Protein AF-A0AAD5GDI1-F1 (afdb_monomer_lite)

Structure (mmCIF, N/CA/C/O backbone):
data_AF-A0AAD5GDI1-F1
#
_entry.id   AF-A0AAD5GDI1-F1
#
loop_
_atom_site.group_PDB
_atom_site.id
_atom_site.type_symbol
_atom_site.label_atom_id
_atom_site.label_alt_id
_atom_site.label_comp_id
_atom_site.label_asym_id
_atom_site.label_entity_id
_atom_site.label_seq_id
_atom_site.pdbx_PDB_ins_code
_atom_site.Cartn_x
_atom_site.Cartn_y
_atom_site.Cartn_z
_atom_site.occupancy
_atom_site.B_iso_or_equiv
_atom_site.auth_seq_id
_atom_site.auth_comp_id
_atom_site.auth_asym_id
_atom_site.auth_atom_id
_atom_site.pdbx_PDB_model_num
ATOM 1 N N . MET A 1 1 ? -13.302 4.140 -12.481 1.00 60.53 1 MET A N 1
ATOM 2 C CA . MET A 1 1 ? -12.156 3.403 -11.900 1.00 60.53 1 MET A CA 1
ATOM 3 C C . MET A 1 1 ? -10.889 3.984 -12.517 1.00 60.53 1 MET A C 1
ATOM 5 O O . MET A 1 1 ? -10.955 4.382 -13.670 1.00 60.53 1 MET A O 1
ATOM 9 N N . LEU A 1 2 ? -9.758 4.067 -11.806 1.00 63.38 2 LEU A N 1
ATOM 10 C CA . LEU A 1 2 ? -8.506 4.616 -12.376 1.00 63.38 2 LEU A CA 1
ATOM 11 C C . LEU A 1 2 ? -8.070 3.910 -13.673 1.00 63.38 2 LEU A C 1
ATOM 13 O O . LEU A 1 2 ? -7.442 4.502 -14.541 1.00 63.38 2 LEU A O 1
ATOM 17 N N . THR A 1 3 ? -8.461 2.647 -13.817 1.00 67.69 3 THR A N 1
ATOM 18 C CA . THR A 1 3 ? -8.216 1.800 -14.986 1.00 67.69 3 THR A CA 1
ATOM 19 C C . THR A 1 3 ? -9.378 1.780 -15.981 1.00 67.69 3 THR A C 1
ATOM 21 O O . THR A 1 3 ? -9.382 0.948 -16.885 1.00 67.69 3 THR A O 1
ATOM 24 N N . THR A 1 4 ? -10.383 2.653 -15.827 1.00 80.44 4 THR A N 1
ATOM 25 C CA . THR A 1 4 ? -11.495 2.751 -16.780 1.00 80.44 4 THR A CA 1
ATOM 26 C C . THR A 1 4 ? -10.918 3.037 -18.166 1.00 80.44 4 THR A C 1
ATOM 28 O O . THR A 1 4 ? -10.158 3.997 -18.297 1.00 80.44 4 THR A O 1
ATOM 31 N N . PRO A 1 5 ? -11.224 2.213 -19.182 1.00 82.00 5 PRO A N 1
ATOM 32 C CA . PRO A 1 5 ? -10.690 2.421 -20.515 1.00 82.00 5 PRO A CA 1
ATOM 33 C C . PRO A 1 5 ? -11.328 3.650 -21.175 1.00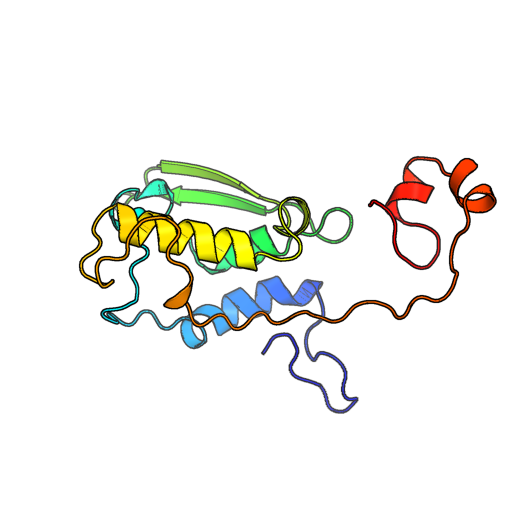 82.00 5 PRO A C 1
ATOM 35 O O . PRO A 1 5 ? -12.522 3.899 -21.016 1.00 82.00 5 PRO A O 1
ATOM 38 N N . ASN A 1 6 ? -10.532 4.401 -21.927 1.00 85.50 6 ASN A N 1
ATOM 39 C CA . ASN A 1 6 ? -10.994 5.384 -22.896 1.00 85.50 6 ASN A CA 1
ATOM 40 C C . ASN A 1 6 ? -11.492 4.681 -24.177 1.00 85.50 6 ASN A C 1
ATOM 42 O O . ASN A 1 6 ? -11.489 3.451 -24.271 1.00 85.50 6 ASN A O 1
ATOM 46 N N . GLU A 1 7 ? -11.889 5.460 -25.185 1.00 90.06 7 GLU A N 1
ATOM 47 C CA . GLU A 1 7 ? -12.371 4.942 -26.478 1.00 90.06 7 GLU A CA 1
ATOM 48 C C . GLU A 1 7 ? -11.342 4.055 -27.208 1.00 90.06 7 GLU A C 1
ATOM 50 O O . GLU A 1 7 ? -11.709 3.204 -28.013 1.00 90.06 7 GLU A O 1
ATOM 55 N N . GLU A 1 8 ? -10.056 4.195 -26.883 1.00 88.56 8 GLU A N 1
ATOM 56 C CA . GLU A 1 8 ? -8.947 3.412 -27.440 1.00 88.56 8 GLU A CA 1
ATOM 57 C C . GLU A 1 8 ? -8.609 2.165 -26.600 1.00 88.56 8 GLU A C 1
ATOM 59 O O . GLU A 1 8 ? -7.624 1.474 -26.871 1.00 88.56 8 GLU A O 1
ATOM 64 N N . GLY A 1 9 ? -9.377 1.878 -25.544 1.00 83.25 9 GLY A N 1
ATOM 65 C CA . GLY A 1 9 ? -9.116 0.760 -24.634 1.00 83.25 9 GLY A CA 1
ATOM 66 C C . GLY A 1 9 ? -7.935 0.980 -23.679 1.00 83.25 9 GLY A C 1
ATOM 67 O O . GLY A 1 9 ? -7.477 0.027 -23.048 1.00 83.25 9 GLY A O 1
ATOM 68 N N . ARG A 1 10 ? -7.418 2.209 -23.564 1.00 81.88 10 ARG A N 1
ATOM 69 C CA . ARG A 1 10 ? -6.312 2.584 -22.662 1.00 81.88 10 ARG A CA 1
ATOM 70 C C . ARG A 1 10 ? -6.838 3.218 -21.377 1.00 81.88 10 ARG A C 1
ATOM 72 O O . ARG A 1 10 ? -7.926 3.774 -21.413 1.00 81.88 10 ARG A O 1
ATOM 79 N N . PRO A 1 11 ? -6.095 3.202 -20.255 1.00 81.50 11 PRO A N 1
ATOM 80 C CA . PRO A 1 11 ? -6.526 3.899 -19.044 1.00 81.50 11 PRO A CA 1
ATOM 81 C C . PRO A 1 11 ? -6.888 5.364 -19.331 1.00 81.50 11 PRO A C 1
ATOM 83 O O . PRO A 1 11 ? -6.104 6.088 -19.942 1.00 81.50 11 PRO A O 1
ATOM 86 N N . ALA A 1 12 ? -8.080 5.785 -18.902 1.00 83.25 12 ALA A N 1
ATOM 87 C CA . ALA A 1 12 ? -8.615 7.126 -19.142 1.00 83.25 12 ALA A CA 1
ATOM 88 C C . ALA A 1 12 ? -7.879 8.228 -18.362 1.00 83.25 12 ALA A C 1
ATOM 90 O O . ALA A 1 12 ? -7.987 9.397 -18.719 1.00 83.25 12 ALA A O 1
ATOM 91 N N . TYR A 1 13 ? -7.120 7.858 -17.329 1.00 81.12 13 TYR A N 1
ATOM 92 C CA . TYR A 1 13 ? -6.337 8.769 -16.500 1.00 81.12 13 TYR A CA 1
ATOM 93 C C . TYR A 1 13 ? -4.854 8.400 -16.581 1.00 81.12 13 TYR A C 1
ATOM 95 O O . TYR A 1 13 ? -4.501 7.220 -16.495 1.00 81.12 13 TYR A O 1
ATOM 103 N N . ALA A 1 14 ? -3.973 9.394 -16.728 1.00 80.44 14 ALA A N 1
ATOM 104 C CA . ALA A 1 14 ? -2.536 9.168 -16.623 1.00 80.44 14 ALA A CA 1
ATOM 105 C C . ALA A 1 14 ? -2.098 9.145 -15.149 1.00 80.44 14 ALA A C 1
ATOM 107 O O . ALA A 1 14 ? -2.783 9.660 -14.269 1.00 80.44 14 ALA A O 1
ATOM 108 N N . ALA A 1 15 ? -0.903 8.610 -14.872 1.00 70.56 15 ALA A N 1
ATOM 109 C CA . ALA A 1 15 ? -0.355 8.539 -13.511 1.00 70.56 15 ALA A CA 1
ATOM 110 C C . ALA A 1 15 ? -0.297 9.911 -12.806 1.00 70.56 15 ALA A C 1
ATOM 112 O O . ALA A 1 15 ? -0.562 10.015 -11.613 1.00 70.56 15 ALA A O 1
ATOM 113 N N . LYS A 1 16 ? -0.010 10.981 -13.557 1.00 76.31 16 LYS A N 1
ATOM 114 C CA . LYS A 1 16 ? -0.001 12.360 -13.041 1.00 76.31 16 LYS A CA 1
ATOM 115 C C . LYS A 1 16 ? -1.391 12.869 -12.621 1.00 76.31 16 LYS A C 1
ATOM 117 O O . LYS A 1 16 ? -1.474 13.750 -11.774 1.00 76.31 16 LYS A O 1
ATOM 122 N N . ASP A 1 17 ? -2.458 12.306 -13.188 1.00 80.88 17 ASP A N 1
ATOM 123 C CA . ASP A 1 17 ? -3.843 12.724 -12.947 1.00 80.88 17 ASP A CA 1
ATOM 124 C C . ASP A 1 17 ? -4.457 11.982 -11.745 1.00 80.88 17 ASP A C 1
ATOM 126 O O . ASP A 1 17 ? -5.533 12.338 -11.274 1.00 80.88 17 ASP A O 1
ATOM 130 N N . VAL A 1 18 ? -3.763 10.970 -11.205 1.00 76.00 18 VAL A N 1
ATOM 131 C CA . VAL A 1 18 ? -4.224 10.140 -10.077 1.00 76.00 18 VAL A CA 1
ATOM 132 C C . VAL A 1 18 ? -4.521 10.983 -8.837 1.00 76.00 18 VAL A C 1
ATOM 134 O O . VAL A 1 18 ? -5.504 10.731 -8.141 1.00 76.00 18 VAL A O 1
ATOM 137 N N . LYS A 1 19 ? -3.701 12.007 -8.566 1.00 75.94 19 LYS A N 1
ATOM 138 C CA . LYS A 1 19 ? -3.925 12.922 -7.440 1.00 75.94 19 LYS A CA 1
ATOM 139 C C . LYS A 1 19 ? -5.262 13.650 -7.577 1.00 75.94 19 LYS A C 1
ATOM 141 O O . LYS A 1 19 ? -6.057 13.629 -6.642 1.00 75.94 19 LYS A O 1
ATOM 146 N N . GLU A 1 20 ? -5.499 14.264 -8.732 1.00 80.75 20 GLU A N 1
ATOM 147 C CA . GLU A 1 20 ? -6.728 15.017 -8.998 1.00 80.75 20 GLU A CA 1
AT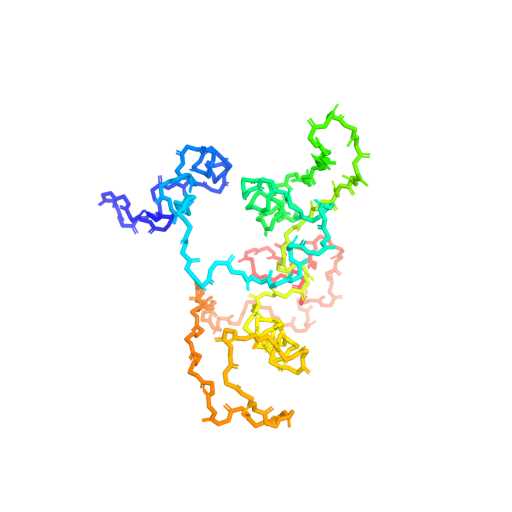OM 148 C C . GLU A 1 20 ? -7.947 14.091 -8.977 1.00 80.75 20 GLU A C 1
ATOM 150 O O . GLU A 1 20 ? -8.938 14.383 -8.315 1.00 80.75 20 GLU A O 1
ATOM 155 N N . PHE A 1 21 ? -7.821 12.909 -9.589 1.00 82.50 21 PHE A N 1
ATOM 156 C CA . PHE A 1 21 ? -8.849 11.873 -9.568 1.00 82.50 21 PHE A CA 1
ATOM 157 C C . PHE A 1 21 ? -9.300 11.540 -8.140 1.00 82.50 21 PHE A C 1
ATOM 159 O O . PHE A 1 21 ? -10.499 11.474 -7.867 1.00 82.50 21 PHE A O 1
ATOM 166 N N . TYR A 1 22 ? -8.359 11.323 -7.215 1.00 76.44 22 TYR A N 1
ATOM 167 C CA . TYR A 1 22 ? -8.708 11.004 -5.832 1.00 76.44 22 TYR A CA 1
ATOM 168 C C . TYR A 1 22 ? -9.286 12.207 -5.086 1.00 76.44 22 TYR A C 1
ATOM 170 O O . TYR A 1 22 ? -10.242 12.034 -4.335 1.00 76.44 22 TYR A O 1
ATOM 178 N N . LEU A 1 23 ? -8.780 13.421 -5.309 1.00 79.56 23 LEU A N 1
ATOM 179 C CA . LEU A 1 23 ? -9.368 14.625 -4.712 1.00 79.56 23 LEU A CA 1
ATOM 180 C C . LEU A 1 23 ? -10.831 14.818 -5.141 1.00 79.56 23 LEU A C 1
ATOM 182 O O . LEU A 1 23 ? -11.671 15.150 -4.307 1.00 79.56 23 LEU A O 1
ATOM 186 N N . GLU A 1 24 ? -11.152 14.548 -6.407 1.00 83.88 24 GLU A N 1
ATOM 187 C CA . GLU A 1 24 ? -12.501 14.718 -6.949 1.00 83.88 24 GLU A CA 1
ATOM 188 C C . GLU A 1 24 ? -13.452 13.563 -6.583 1.00 83.88 24 GLU A C 1
ATOM 190 O O . GLU A 1 24 ? -14.629 13.775 -6.272 1.00 83.88 24 GLU A O 1
ATOM 195 N N . HIS A 1 25 ? -12.973 12.317 -6.639 1.00 81.62 25 HIS A N 1
ATOM 196 C CA . HIS A 1 25 ? -13.843 11.140 -6.588 1.00 81.62 25 HIS A CA 1
ATOM 197 C C . HIS A 1 25 ? -13.800 10.358 -5.273 1.00 81.62 25 HIS A C 1
ATOM 199 O O . HIS A 1 25 ? -14.719 9.566 -5.047 1.00 81.62 25 HIS A O 1
ATOM 205 N N . CYS A 1 26 ? -12.818 10.572 -4.383 1.00 73.56 26 CYS A N 1
ATOM 206 C CA . CYS A 1 26 ? -12.748 9.860 -3.096 1.00 73.56 26 CYS A CA 1
ATOM 207 C C . CYS A 1 26 ? -14.069 9.869 -2.313 1.00 73.56 26 CYS A C 1
ATOM 209 O O . CYS A 1 26 ? -14.479 8.787 -1.905 1.00 73.56 26 CYS A O 1
ATOM 211 N N . PRO A 1 27 ? -14.795 10.997 -2.161 1.00 74.06 27 PRO A N 1
ATOM 212 C CA . PRO A 1 27 ? -16.049 11.010 -1.401 1.00 74.06 27 PRO A CA 1
ATOM 213 C C . PRO A 1 27 ? -17.148 10.108 -1.981 1.00 74.06 27 PRO A C 1
ATOM 215 O O . PRO A 1 27 ? -18.068 9.721 -1.270 1.00 74.06 27 PRO A O 1
ATOM 218 N N . LYS A 1 28 ? -17.072 9.783 -3.279 1.00 77.19 28 LYS A N 1
ATOM 219 C CA . LYS A 1 28 ? -18.012 8.882 -3.966 1.00 77.19 28 LYS A CA 1
ATOM 220 C C . LYS A 1 28 ? -17.551 7.423 -3.923 1.00 77.19 28 LYS A C 1
ATOM 222 O O . LYS A 1 28 ? -18.386 6.528 -3.934 1.00 77.19 28 LYS A O 1
ATOM 227 N N . ILE A 1 29 ? -16.236 7.188 -3.924 1.00 71.06 29 ILE A N 1
ATOM 228 C CA . ILE A 1 29 ? -15.626 5.847 -3.878 1.00 71.06 29 ILE A CA 1
ATOM 229 C C . ILE A 1 29 ? -15.657 5.293 -2.450 1.00 71.06 29 ILE A C 1
ATOM 231 O O . ILE A 1 29 ? -15.959 4.120 -2.244 1.00 71.06 29 ILE A O 1
ATOM 235 N N . PHE A 1 30 ? -15.369 6.155 -1.480 1.00 69.00 30 PHE A N 1
ATOM 236 C CA . PHE A 1 30 ? -15.374 5.879 -0.051 1.00 69.00 30 PHE A CA 1
ATOM 237 C C . PHE A 1 30 ? -16.405 6.802 0.604 1.00 69.00 30 PHE A C 1
ATOM 239 O O . PHE A 1 30 ? -16.034 7.812 1.209 1.00 69.00 30 PHE A O 1
ATOM 246 N N . PRO A 1 31 ? -17.709 6.525 0.423 1.00 60.03 31 PRO A N 1
ATOM 247 C CA . PRO A 1 31 ? -18.737 7.322 1.066 1.00 60.03 31 PRO A CA 1
ATOM 248 C C . PRO A 1 31 ? -18.529 7.265 2.581 1.00 60.03 31 PRO A C 1
ATOM 250 O O . PRO A 1 31 ? -18.384 6.186 3.159 1.00 60.03 31 PRO A O 1
ATOM 253 N N . HIS A 1 32 ? -18.504 8.434 3.222 1.00 50.28 32 HIS A N 1
ATOM 254 C CA . HIS A 1 32 ? -18.527 8.554 4.678 1.00 50.28 32 HIS A CA 1
ATOM 255 C C . HIS A 1 32 ? -19.926 8.171 5.183 1.00 50.28 32 HIS A C 1
ATOM 257 O O . HIS A 1 32 ? -20.709 9.021 5.598 1.00 50.28 32 HIS A O 1
ATOM 263 N N . GLU A 1 33 ? -20.275 6.891 5.102 1.00 47.38 33 GLU A N 1
ATOM 264 C CA . GLU A 1 33 ? -21.454 6.350 5.761 1.00 47.38 33 GLU A CA 1
ATOM 265 C C . GLU A 1 33 ? -21.038 5.596 7.021 1.00 47.38 33 GLU A C 1
ATOM 267 O O . GLU A 1 33 ? -20.015 4.909 7.052 1.00 47.38 33 GLU A O 1
ATOM 272 N N . ASN A 1 34 ? -21.860 5.723 8.066 1.00 46.03 34 ASN A N 1
ATOM 273 C CA . ASN A 1 34 ? -21.769 4.986 9.326 1.00 46.03 34 ASN A CA 1
ATOM 274 C C . ASN A 1 34 ? -22.058 3.490 9.101 1.00 46.03 34 ASN A C 1
ATOM 276 O O . ASN A 1 34 ? -23.029 2.942 9.624 1.00 46.03 34 ASN A O 1
ATOM 280 N N . HIS A 1 35 ? -21.250 2.822 8.281 1.00 44.38 35 HIS A N 1
ATOM 281 C CA . HIS A 1 35 ? -21.377 1.399 8.034 1.00 44.38 35 HIS A CA 1
ATOM 282 C C . HIS A 1 35 ? -20.835 0.631 9.252 1.00 44.38 35 HIS A C 1
ATOM 284 O O . HIS A 1 35 ? -19.717 0.906 9.696 1.00 44.38 35 HIS A O 1
ATOM 290 N N . PRO A 1 36 ? -21.557 -0.379 9.772 1.00 43.44 36 PRO A N 1
ATOM 291 C CA . PRO A 1 36 ? -21.121 -1.172 10.927 1.00 43.44 36 PRO A CA 1
ATOM 292 C C . PRO A 1 36 ? -19.854 -2.012 10.680 1.00 43.44 36 PRO A C 1
ATOM 294 O O . PRO A 1 36 ? -19.377 -2.654 11.600 1.00 43.44 36 PRO A O 1
ATOM 297 N N . PHE A 1 37 ? -19.291 -1.987 9.467 1.00 45.12 37 PHE A N 1
ATOM 298 C CA . PHE A 1 37 ? -18.054 -2.684 9.095 1.00 45.12 37 PHE A CA 1
ATOM 299 C C . PHE A 1 37 ? -16.885 -1.728 8.790 1.00 45.12 37 PHE A C 1
ATOM 301 O O . PHE A 1 37 ? -15.829 -2.167 8.347 1.00 45.12 37 PHE A O 1
ATOM 308 N N . ALA A 1 38 ? -17.053 -0.417 9.005 1.00 42.50 38 ALA A N 1
ATOM 309 C CA . ALA A 1 38 ? -16.061 0.609 8.659 1.00 42.50 38 ALA A CA 1
ATOM 310 C C . ALA A 1 38 ? -14.956 0.811 9.719 1.00 42.50 38 ALA A C 1
ATOM 312 O O . ALA A 1 38 ? -14.325 1.863 9.773 1.00 42.50 38 ALA A O 1
ATOM 313 N N . GLY A 1 39 ? -14.716 -0.164 10.597 1.00 45.28 39 GLY A N 1
ATOM 314 C CA . GLY A 1 39 ? -13.715 -0.050 11.650 1.00 45.28 39 GLY A CA 1
ATOM 315 C C . GLY A 1 39 ? -12.596 -1.066 11.499 1.00 45.28 39 GLY A C 1
ATOM 316 O O . GLY A 1 39 ? -12.694 -2.151 12.055 1.00 45.28 39 GLY A O 1
ATOM 317 N N . ALA A 1 40 ? -11.469 -0.680 10.899 1.00 48.34 40 ALA A N 1
ATOM 318 C CA . ALA A 1 40 ? -10.213 -1.114 11.505 1.00 48.34 40 ALA A CA 1
ATOM 319 C C . ALA A 1 40 ? -10.199 -0.458 12.893 1.00 48.34 40 ALA A C 1
ATOM 321 O O . ALA A 1 40 ? -10.073 0.766 12.996 1.00 48.34 40 ALA A O 1
ATOM 322 N N . THR A 1 41 ? -10.461 -1.222 13.956 1.00 48.12 41 THR A N 1
ATOM 323 C CA . THR A 1 41 ? -10.710 -0.653 15.292 1.00 48.12 41 THR A CA 1
ATOM 324 C C . THR A 1 41 ? -9.513 0.155 15.809 1.00 48.12 41 THR A C 1
ATOM 326 O O . THR A 1 41 ? -9.681 1.061 16.625 1.00 48.12 41 THR A O 1
ATOM 329 N N . ASN A 1 42 ? -8.323 -0.068 15.241 1.00 49.56 42 ASN A N 1
ATOM 330 C CA . ASN A 1 42 ? -7.114 0.713 15.493 1.00 49.56 42 ASN A CA 1
ATOM 331 C C . ASN A 1 42 ? -7.218 2.215 15.140 1.00 49.56 42 ASN A C 1
ATOM 333 O O . ASN A 1 42 ? -6.639 3.019 15.871 1.00 49.56 42 ASN A O 1
ATOM 337 N N . LEU A 1 43 ? -7.962 2.630 14.101 1.00 50.59 43 LEU A N 1
ATOM 338 C CA . LEU A 1 43 ? -8.113 4.065 13.773 1.00 50.59 43 LEU A CA 1
ATOM 339 C C . LEU A 1 43 ? -8.916 4.814 14.842 1.00 50.59 43 LEU A C 1
ATOM 341 O O . LEU A 1 43 ? -8.587 5.946 15.184 1.00 50.59 43 LEU A O 1
ATOM 345 N N . LYS A 1 44 ? -9.905 4.149 15.455 1.00 54.34 44 LYS A N 1
ATOM 346 C CA . LYS A 1 44 ? -10.692 4.720 16.563 1.00 54.34 44 LYS A CA 1
ATOM 347 C C . LYS A 1 44 ? -9.843 4.983 17.814 1.00 54.34 44 LYS A C 1
ATOM 349 O O . LYS A 1 44 ? -10.224 5.807 18.639 1.00 54.34 44 LYS A O 1
ATOM 354 N N . ASN A 1 45 ? -8.702 4.303 17.947 1.00 63.00 45 ASN A N 1
ATOM 355 C CA . ASN A 1 45 ? -7.856 4.348 19.139 1.00 63.00 45 ASN A CA 1
ATOM 356 C C . ASN A 1 45 ? -6.599 5.220 18.974 1.00 63.00 45 ASN A C 1
ATOM 358 O O . ASN A 1 45 ? -5.929 5.503 19.966 1.00 63.00 45 ASN A O 1
ATOM 362 N N . ILE A 1 46 ? -6.260 5.645 17.750 1.00 79.44 46 ILE A N 1
ATOM 363 C CA . ILE A 1 46 ? -5.073 6.464 17.469 1.00 79.44 46 ILE A CA 1
ATOM 364 C C . ILE A 1 46 ? -5.469 7.620 16.534 1.00 79.44 46 ILE A C 1
ATOM 366 O O . ILE A 1 46 ? -5.298 7.506 15.320 1.00 79.44 46 ILE A O 1
ATOM 370 N N . PRO A 1 47 ? -5.949 8.756 17.081 1.00 82.44 47 PRO A N 1
ATOM 371 C CA . PRO A 1 47 ? -6.407 9.900 16.284 1.00 82.44 47 PRO A CA 1
ATOM 372 C C . PRO A 1 47 ? -5.359 10.438 15.299 1.00 82.44 47 PRO A C 1
ATOM 374 O O . PRO A 1 47 ? -5.694 10.954 14.244 1.00 82.44 47 PRO A O 1
ATOM 377 N N . SER A 1 48 ? -4.069 10.264 15.600 1.00 86.44 48 SER A N 1
ATOM 378 C CA . SER A 1 48 ? -2.971 10.685 14.722 1.00 86.44 48 SER A CA 1
ATOM 379 C C . SER A 1 48 ? -2.787 9.834 13.460 1.00 86.44 48 SER A C 1
ATOM 381 O O . SER A 1 48 ? -1.900 10.124 12.663 1.00 86.44 48 SER A O 1
ATOM 383 N N . LEU A 1 49 ? -3.561 8.758 13.288 1.00 86.94 49 LEU A N 1
ATOM 384 C CA . LEU A 1 49 ? -3.600 7.950 12.064 1.00 86.94 49 LEU A CA 1
ATOM 385 C C . LEU A 1 49 ? -4.828 8.252 11.194 1.00 86.94 49 LEU A C 1
ATOM 387 O O . LEU A 1 49 ? -4.905 7.732 10.081 1.00 86.94 49 LEU A O 1
ATOM 391 N N . ASP A 1 50 ? -5.762 9.080 11.673 1.00 86.50 50 ASP A N 1
ATOM 392 C CA . ASP A 1 50 ? -6.975 9.469 10.949 1.00 86.50 50 ASP A CA 1
ATOM 393 C C . ASP A 1 50 ? -6.658 10.550 9.899 1.00 86.50 50 ASP A C 1
ATOM 395 O O . ASP A 1 50 ? -6.941 11.739 10.043 1.00 86.50 50 ASP A O 1
ATOM 399 N N . ALA A 1 51 ? -5.941 10.130 8.859 1.00 88.88 51 ALA A N 1
ATOM 400 C CA . ALA A 1 51 ? -5.546 10.966 7.737 1.00 88.88 51 ALA A CA 1
ATOM 401 C C . ALA A 1 51 ? -6.644 11.036 6.670 1.00 88.88 51 ALA A C 1
ATOM 403 O O . ALA A 1 51 ? -7.438 10.110 6.496 1.00 88.88 51 ALA A O 1
ATOM 404 N N . LYS A 1 52 ? -6.635 12.101 5.858 1.00 85.50 52 LYS A N 1
ATOM 405 C CA . LYS A 1 52 ? -7.518 12.176 4.688 1.00 85.50 52 LYS A CA 1
ATOM 406 C C . LYS A 1 52 ? -7.200 11.022 3.740 1.00 85.50 52 LYS A C 1
ATOM 408 O O . LYS A 1 52 ? -6.042 10.796 3.389 1.00 85.50 52 LYS A O 1
ATOM 413 N N . ILE A 1 53 ? -8.237 10.358 3.231 1.00 84.75 53 ILE A N 1
ATOM 414 C CA . ILE A 1 53 ? -8.076 9.278 2.247 1.00 84.75 53 ILE A CA 1
ATOM 415 C C . ILE A 1 53 ? -7.282 9.750 1.021 1.00 84.75 53 ILE A C 1
ATOM 417 O O . ILE A 1 53 ? -6.459 9.004 0.504 1.00 84.75 53 ILE A O 1
ATOM 421 N N . SER A 1 54 ? -7.449 11.006 0.592 1.00 84.56 54 SER A N 1
ATOM 422 C CA . SER A 1 54 ? -6.639 11.585 -0.486 1.00 84.56 54 SER A CA 1
ATOM 423 C C . SER A 1 54 ? -5.139 11.567 -0.181 1.00 84.56 54 SER A C 1
ATOM 425 O O . SER A 1 54 ? -4.356 11.223 -1.060 1.00 84.56 54 SER A O 1
ATOM 427 N N . ASP A 1 55 ? -4.728 11.892 1.047 1.00 90.38 55 ASP A N 1
ATOM 428 C CA . ASP A 1 55 ? -3.317 11.889 1.444 1.00 90.38 55 ASP A CA 1
ATOM 429 C C . ASP A 1 55 ? -2.744 10.468 1.465 1.00 90.38 55 ASP A C 1
ATOM 431 O O . ASP A 1 55 ? -1.629 10.238 0.991 1.00 90.38 55 ASP A O 1
ATOM 435 N N . ILE A 1 56 ? -3.539 9.495 1.922 1.00 90.94 56 ILE A N 1
ATOM 436 C CA . ILE A 1 56 ? -3.191 8.069 1.881 1.00 90.94 56 ILE A CA 1
ATOM 437 C C . ILE A 1 56 ? -3.029 7.598 0.429 1.00 90.94 56 ILE A C 1
ATOM 439 O O . ILE A 1 56 ? -2.022 6.976 0.089 1.00 90.94 56 ILE A O 1
ATOM 443 N N . CYS A 1 57 ? -3.988 7.922 -0.443 1.00 88.69 57 CYS A N 1
ATOM 444 C CA .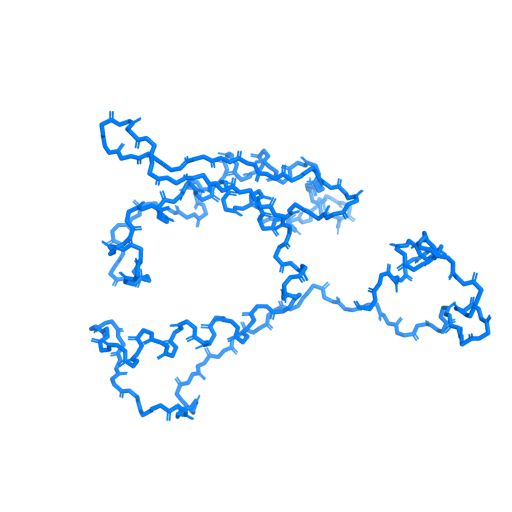 CYS A 1 57 ? -3.970 7.541 -1.854 1.00 88.69 57 CYS A CA 1
ATOM 445 C C . CYS A 1 57 ? -2.784 8.149 -2.616 1.00 88.69 57 CYS A C 1
ATOM 447 O O . CYS A 1 57 ? -2.158 7.458 -3.424 1.00 88.69 57 CYS A O 1
ATOM 449 N N . ILE A 1 58 ? -2.455 9.420 -2.360 1.00 88.38 58 ILE A N 1
ATOM 450 C CA . ILE A 1 58 ? -1.291 10.073 -2.970 1.00 88.38 58 ILE A CA 1
ATOM 451 C C . ILE A 1 58 ? -0.006 9.426 -2.446 1.00 88.38 58 ILE A C 1
ATOM 453 O O . ILE A 1 58 ? 0.841 9.039 -3.248 1.00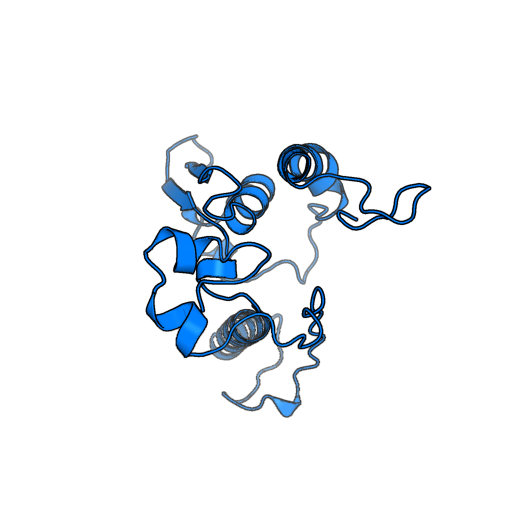 88.38 58 ILE A O 1
ATOM 457 N N . GLY A 1 59 ? 0.117 9.252 -1.126 1.00 92.31 59 GLY A N 1
ATOM 458 C CA . GLY A 1 59 ? 1.295 8.652 -0.501 1.00 92.31 59 GLY A CA 1
ATOM 459 C C . GLY A 1 59 ? 1.579 7.243 -1.018 1.00 92.31 59 GLY A C 1
ATOM 460 O O . GLY A 1 59 ? 2.675 6.983 -1.502 1.00 92.31 59 GLY A O 1
ATOM 461 N N . THR A 1 60 ? 0.579 6.354 -1.014 1.00 92.69 60 THR A N 1
ATOM 462 C CA . THR A 1 60 ? 0.765 4.961 -1.460 1.00 92.69 60 THR A CA 1
ATOM 463 C C . THR A 1 60 ? 1.063 4.823 -2.950 1.00 92.69 60 THR A C 1
ATOM 465 O O . THR A 1 60 ? 1.529 3.760 -3.344 1.00 92.69 60 THR A O 1
ATOM 468 N N . SER A 1 61 ? 0.790 5.847 -3.765 1.00 90.19 61 SER A N 1
ATOM 469 C CA . SER A 1 61 ? 1.037 5.825 -5.214 1.00 90.19 61 SER A CA 1
ATOM 470 C C . SER A 1 61 ? 2.305 6.589 -5.613 1.00 90.19 61 SER A C 1
ATOM 472 O O . SER A 1 61 ? 2.595 6.695 -6.801 1.00 90.19 61 SER A O 1
ATOM 474 N N . ALA A 1 62 ? 3.030 7.194 -4.663 1.00 89.69 62 ALA A N 1
ATOM 475 C CA . ALA A 1 62 ? 4.153 8.094 -4.929 1.00 89.69 62 ALA A CA 1
ATOM 476 C C . ALA A 1 62 ? 5.441 7.332 -5.310 1.00 89.69 62 ALA A C 1
ATOM 478 O O . ALA A 1 62 ? 6.411 7.291 -4.546 1.00 89.69 62 ALA A O 1
ATOM 479 N N . ALA A 1 63 ? 5.424 6.681 -6.480 1.00 88.06 63 ALA A N 1
ATOM 480 C CA . ALA A 1 63 ? 6.495 5.824 -6.993 1.00 88.06 63 ALA A CA 1
ATOM 481 C C . ALA A 1 63 ? 7.824 6.585 -7.131 1.00 88.06 63 ALA A C 1
ATOM 483 O O . ALA A 1 63 ? 7.888 7.548 -7.908 1.00 88.06 63 ALA A O 1
ATOM 484 N N . PRO A 1 64 ? 8.909 6.145 -6.456 1.00 87.31 64 PRO A N 1
ATOM 485 C CA . PRO A 1 64 ? 10.228 6.742 -6.629 1.00 87.31 64 PRO A CA 1
ATOM 486 C C . PRO A 1 64 ? 10.618 6.799 -8.105 1.00 87.31 64 PRO A C 1
ATOM 488 O O . PRO A 1 64 ? 10.339 5.870 -8.858 1.00 87.31 64 PRO A O 1
ATOM 491 N N . THR A 1 65 ? 11.276 7.885 -8.516 1.00 84.44 65 THR A N 1
ATOM 492 C CA . THR A 1 65 ? 11.636 8.225 -9.913 1.00 84.44 65 THR A CA 1
ATOM 493 C C . THR A 1 65 ? 10.484 8.648 -10.835 1.00 84.44 65 THR A C 1
ATOM 495 O O . THR A 1 65 ? 10.754 9.299 -11.841 1.00 84.44 65 THR A O 1
ATOM 498 N N . TYR A 1 66 ? 9.221 8.377 -10.485 1.00 80.81 66 TYR A N 1
ATOM 499 C CA . TYR A 1 66 ? 8.051 8.770 -11.284 1.00 80.81 66 TYR A CA 1
ATOM 500 C C . TYR A 1 66 ? 7.273 9.935 -10.670 1.00 80.81 66 TYR A C 1
ATOM 502 O O . TYR A 1 66 ? 6.836 10.833 -11.390 1.00 80.81 66 TYR A O 1
ATOM 510 N N . LEU A 1 67 ? 7.085 9.918 -9.350 1.00 85.25 67 LEU A N 1
ATOM 511 C CA . LEU A 1 67 ? 6.272 10.877 -8.609 1.00 85.25 67 LEU A CA 1
ATOM 512 C C . LEU A 1 67 ? 7.046 11.413 -7.392 1.00 85.25 67 LEU A C 1
ATOM 514 O O . LEU A 1 67 ? 7.887 10.705 -6.832 1.00 85.25 67 LEU A O 1
ATOM 518 N N . PRO A 1 68 ? 6.800 12.671 -6.981 1.00 88.88 68 PRO A N 1
ATOM 519 C CA . PRO A 1 68 ? 7.397 13.223 -5.770 1.00 88.88 68 PRO A CA 1
ATOM 520 C C . PRO A 1 68 ? 6.834 12.536 -4.518 1.00 88.88 68 PRO A C 1
ATOM 522 O O . PRO A 1 68 ? 5.674 12.126 -4.500 1.00 88.88 68 PRO A O 1
ATOM 525 N N . SER A 1 69 ? 7.638 12.467 -3.453 1.00 93.19 69 SER A N 1
ATOM 526 C CA . SER A 1 69 ? 7.172 12.051 -2.124 1.00 93.19 69 SER A CA 1
ATOM 527 C C . SER A 1 69 ? 6.046 12.956 -1.622 1.00 93.19 69 SER A C 1
ATOM 529 O O . SER A 1 69 ? 6.047 14.158 -1.900 1.00 93.19 69 SER A O 1
ATOM 531 N N . HIS A 1 70 ? 5.130 12.401 -0.830 1.00 94.12 70 HIS A N 1
ATOM 532 C CA . HIS A 1 70 ? 3.989 13.133 -0.279 1.00 94.12 70 HIS A CA 1
ATOM 533 C C . HIS A 1 70 ? 4.175 13.412 1.211 1.00 94.12 70 HIS A C 1
ATOM 535 O O . HIS A 1 70 ? 4.463 12.494 1.977 1.00 94.12 70 HIS A O 1
ATOM 541 N N . SER A 1 71 ? 3.997 14.666 1.622 1.00 95.94 71 SER A N 1
ATOM 542 C CA . SER A 1 71 ? 4.117 15.089 3.019 1.00 95.94 71 SER A CA 1
ATOM 543 C C . SER A 1 71 ? 2.848 15.798 3.473 1.00 95.94 71 SER A C 1
ATOM 545 O O . SER A 1 71 ? 2.311 16.633 2.742 1.00 95.94 71 SER A O 1
ATOM 547 N N . PHE A 1 72 ? 2.356 15.442 4.659 1.00 94.19 72 PHE A N 1
ATOM 548 C CA . PHE A 1 72 ? 1.166 16.039 5.267 1.00 94.19 72 PHE A CA 1
ATOM 549 C C . PHE A 1 72 ? 1.169 15.849 6.789 1.00 94.19 72 PHE A C 1
ATOM 551 O O . PHE A 1 72 ? 1.984 15.107 7.342 1.00 94.19 72 PHE A O 1
ATOM 558 N N . GLN A 1 73 ? 0.239 16.514 7.475 1.00 94.38 73 GLN A N 1
ATOM 559 C CA . GLN A 1 73 ? 0.050 16.385 8.918 1.00 94.38 73 GLN A CA 1
ATOM 560 C C . GLN A 1 73 ? -1.403 16.044 9.248 1.00 94.38 73 GLN A C 1
ATOM 562 O O . GLN A 1 73 ? -2.324 16.499 8.572 1.00 94.38 73 GLN A O 1
ATOM 567 N N . THR A 1 74 ? -1.599 15.240 10.290 1.00 91.75 74 THR A N 1
ATOM 568 C CA . THR A 1 74 ? -2.909 15.051 10.929 1.00 91.75 74 THR A CA 1
ATOM 569 C C . THR A 1 74 ? -3.048 16.032 12.080 1.00 91.75 74 THR A C 1
ATOM 571 O O . THR A 1 74 ? -2.102 16.199 12.855 1.00 91.75 74 THR A O 1
ATOM 574 N N . GLU A 1 75 ? -4.226 16.620 12.228 1.00 90.06 75 GLU A N 1
ATOM 575 C CA . GLU A 1 75 ? -4.554 17.600 13.262 1.00 90.06 75 GLU A CA 1
ATOM 576 C C . GLU A 1 75 ? -5.703 17.074 14.131 1.00 90.06 75 GLU A C 1
ATOM 578 O O . GLU A 1 75 ? -6.495 16.246 13.679 1.00 90.06 75 GLU A O 1
ATOM 583 N N . ASP A 1 76 ? -5.790 17.524 15.38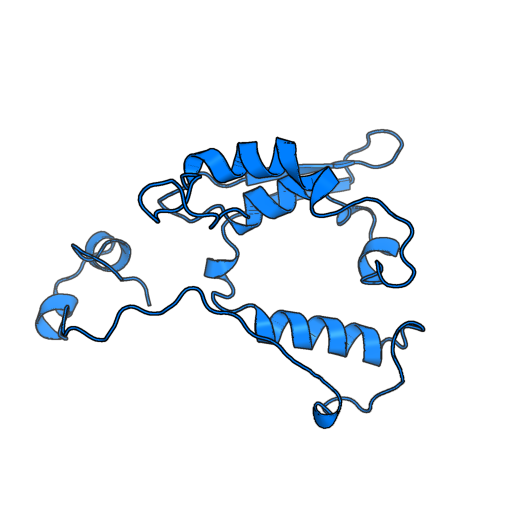2 1.00 86.31 76 ASP A N 1
ATOM 584 C CA . ASP A 1 76 ? -6.968 17.277 16.215 1.00 86.31 76 ASP A CA 1
ATOM 585 C C . ASP A 1 76 ? -8.127 18.231 15.872 1.00 86.31 76 ASP A C 1
ATOM 587 O O . ASP A 1 76 ? -8.033 19.092 14.996 1.00 86.31 76 ASP A O 1
ATOM 591 N N . SER A 1 77 ? -9.248 18.091 16.585 1.00 83.69 77 SER A N 1
ATOM 592 C CA . SER A 1 77 ? -10.428 18.947 16.410 1.00 83.69 77 SER A CA 1
ATOM 593 C C . SER A 1 77 ? -10.181 20.432 16.703 1.00 83.69 77 SER A C 1
ATOM 595 O O . SER A 1 77 ? -11.001 21.264 16.323 1.00 83.69 77 SER A O 1
ATOM 597 N N . GLU A 1 78 ? -9.088 20.770 17.388 1.00 86.81 78 GLU A N 1
ATOM 598 C CA . GLU A 1 78 ? -8.682 22.140 17.715 1.00 86.81 78 GLU A CA 1
ATOM 599 C C . GLU A 1 78 ? -7.622 22.675 16.730 1.00 86.81 78 GLU A C 1
ATOM 601 O O . GLU A 1 78 ? -7.145 23.800 16.884 1.00 86.81 78 GLU A O 1
ATOM 606 N N . GLY A 1 79 ? -7.270 21.897 15.697 1.00 83.06 79 GLY A N 1
ATOM 607 C CA . GLY A 1 79 ? -6.266 22.253 14.691 1.00 83.06 79 GLY A CA 1
ATOM 608 C C . GLY A 1 79 ? -4.825 22.068 15.170 1.00 83.06 79 GLY A C 1
ATOM 609 O O . GLY A 1 79 ? -3.888 22.571 14.549 1.00 83.06 79 GLY A O 1
ATOM 610 N N . LYS A 1 80 ? -4.604 21.375 16.291 1.00 89.88 80 LYS A N 1
ATOM 611 C CA . LYS A 1 80 ? -3.258 21.095 16.787 1.00 89.88 80 LYS A CA 1
ATOM 612 C C . LYS A 1 80 ? -2.676 19.901 16.041 1.00 89.88 80 LYS A C 1
ATOM 614 O O . LYS A 1 80 ? -3.261 18.821 16.011 1.00 89.88 80 LYS A O 1
ATOM 619 N N . SER A 1 81 ? -1.472 20.081 15.505 1.00 89.44 81 SER A N 1
ATOM 620 C CA . SER A 1 81 ? -0.734 19.012 14.830 1.00 89.44 81 SER A CA 1
ATOM 621 C C . SER A 1 81 ? -0.473 17.834 15.775 1.00 89.44 81 SER A C 1
ATOM 623 O O . SER A 1 81 ? 0.122 17.985 16.847 1.00 89.44 81 SER A O 1
ATOM 625 N N . LEU A 1 82 ? -0.940 16.654 15.370 1.00 90.94 82 LEU A N 1
ATOM 626 C CA . LEU A 1 82 ? -0.767 15.393 16.086 1.00 90.94 82 LEU A CA 1
ATOM 627 C C . LEU A 1 82 ? 0.444 14.617 15.573 1.00 90.94 82 LEU A C 1
ATOM 629 O O . LEU A 1 82 ? 1.168 14.002 16.359 1.00 90.94 82 LEU A O 1
ATOM 633 N N . ARG A 1 83 ? 0.635 14.594 14.249 1.00 94.19 83 ARG A N 1
ATOM 634 C CA . ARG A 1 83 ? 1.670 13.795 13.591 1.00 94.19 83 ARG A CA 1
ATOM 635 C C . ARG A 1 83 ? 1.942 14.287 12.181 1.00 94.19 83 ARG A C 1
ATOM 637 O O . ARG A 1 83 ? 1.018 14.595 11.437 1.00 94.19 83 ARG A O 1
ATOM 644 N N . GLU A 1 84 ? 3.217 14.273 11.814 1.00 95.81 84 GLU A N 1
ATOM 645 C CA . GLU A 1 84 ? 3.683 14.490 10.450 1.00 95.81 84 GLU A CA 1
ATOM 646 C C . GLU A 1 84 ? 3.977 13.158 9.752 1.00 95.81 84 GLU A C 1
ATOM 648 O O . GLU A 1 84 ? 4.537 12.231 10.348 1.00 95.81 84 GLU A O 1
ATOM 653 N N . PHE A 1 85 ? 3.610 13.082 8.477 1.00 96.25 85 PHE A N 1
ATOM 654 C CA . PHE A 1 85 ? 3.831 11.947 7.597 1.00 96.25 85 PHE A CA 1
ATOM 655 C C . PHE A 1 85 ? 4.658 12.372 6.392 1.00 96.25 85 PHE A C 1
ATOM 657 O O . PHE A 1 85 ? 4.384 13.393 5.773 1.00 96.25 85 PHE A O 1
ATOM 664 N N . ASN A 1 86 ? 5.636 11.544 6.033 1.00 96.81 86 ASN A N 1
ATOM 665 C CA . ASN A 1 86 ? 6.454 11.691 4.835 1.00 96.81 86 ASN A CA 1
ATOM 666 C C . ASN A 1 86 ? 6.459 10.335 4.119 1.00 96.81 86 ASN A C 1
ATOM 668 O O . ASN A 1 86 ? 7.112 9.396 4.574 1.00 96.81 86 ASN A O 1
ATOM 672 N N . LEU A 1 87 ? 5.650 10.209 3.067 1.00 95.31 87 LEU A N 1
ATOM 673 C CA . LEU A 1 87 ? 5.292 8.940 2.435 1.00 95.31 87 LEU A CA 1
ATOM 674 C C . LEU A 1 87 ? 5.811 8.840 0.994 1.00 95.31 87 LEU A C 1
ATOM 676 O O . LEU A 1 87 ? 5.900 9.829 0.262 1.00 95.31 87 LEU A O 1
ATOM 680 N N . ILE A 1 88 ? 6.105 7.606 0.598 1.00 93.88 88 ILE A N 1
ATOM 681 C CA . ILE A 1 88 ? 6.401 7.167 -0.769 1.00 93.88 88 ILE A CA 1
ATOM 682 C C . ILE A 1 88 ? 5.559 5.921 -1.081 1.00 93.88 88 ILE A C 1
ATOM 684 O O . ILE A 1 88 ? 4.893 5.391 -0.189 1.00 93.88 88 ILE A O 1
ATOM 688 N N . ASP A 1 89 ? 5.620 5.447 -2.325 1.00 92.12 89 ASP A N 1
ATOM 689 C CA . ASP A 1 89 ? 4.841 4.303 -2.811 1.00 92.12 89 ASP A CA 1
ATOM 690 C C . ASP A 1 89 ? 4.909 3.061 -1.916 1.00 92.12 89 ASP A C 1
ATOM 692 O O . ASP A 1 89 ? 5.984 2.616 -1.500 1.00 92.12 89 ASP A O 1
ATOM 696 N N . GLY A 1 90 ? 3.742 2.459 -1.687 1.00 91.19 90 GLY A N 1
ATOM 697 C CA . GLY A 1 90 ? 3.602 1.237 -0.902 1.00 91.19 90 GLY A CA 1
ATOM 698 C C . GLY A 1 90 ? 4.298 0.027 -1.529 1.00 91.19 90 GLY A C 1
ATOM 699 O O . GLY A 1 90 ? 4.716 -0.871 -0.800 1.00 91.19 90 GLY A O 1
ATOM 700 N N . ALA A 1 91 ? 4.506 0.013 -2.848 1.00 89.19 91 ALA A N 1
ATOM 701 C CA . ALA A 1 91 ? 5.214 -1.044 -3.564 1.00 89.19 91 ALA A CA 1
ATOM 702 C C . ALA A 1 91 ? 6.687 -1.172 -3.145 1.00 89.19 91 ALA A C 1
ATOM 704 O O . ALA A 1 91 ? 7.253 -2.256 -3.284 1.00 89.19 91 ALA A O 1
ATOM 705 N N . VAL A 1 92 ? 7.285 -0.113 -2.576 1.00 89.50 92 VAL A N 1
ATOM 706 C CA . VAL A 1 92 ? 8.629 -0.163 -1.967 1.00 89.50 92 VAL A CA 1
ATOM 707 C C . VAL A 1 92 ? 8.656 -1.102 -0.755 1.00 89.50 92 VAL A C 1
ATOM 709 O O . VAL A 1 92 ? 9.682 -1.707 -0.462 1.00 89.50 92 VAL A O 1
ATOM 712 N N . VAL A 1 93 ? 7.526 -1.240 -0.056 1.00 88.56 93 VAL A N 1
ATOM 713 C CA . VAL A 1 93 ? 7.367 -2.143 1.092 1.00 88.56 93 VAL A CA 1
ATOM 714 C C . VAL A 1 93 ? 6.774 -3.482 0.654 1.00 88.56 93 VAL A C 1
ATOM 716 O O . V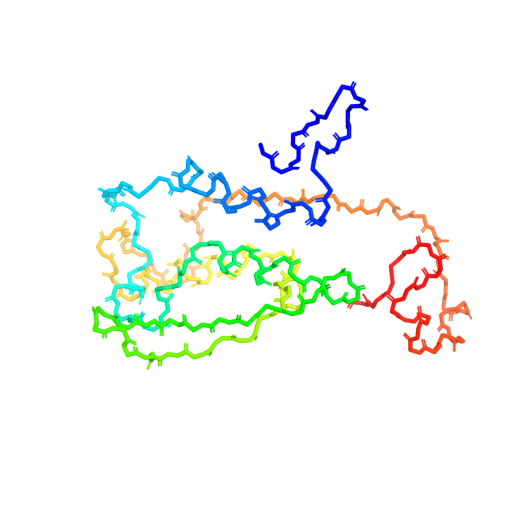AL A 1 93 ? 7.287 -4.538 1.019 1.00 88.56 93 VAL A O 1
ATOM 719 N N . ALA A 1 94 ? 5.681 -3.453 -0.109 1.00 86.38 94 ALA A N 1
ATOM 720 C CA . ALA A 1 94 ? 4.977 -4.640 -0.569 1.00 86.38 94 ALA A CA 1
ATOM 721 C C . ALA A 1 94 ? 4.261 -4.381 -1.900 1.00 86.38 94 ALA A C 1
ATOM 723 O O . ALA A 1 94 ? 3.197 -3.768 -1.945 1.00 86.38 94 ALA A O 1
ATOM 724 N N . ASN A 1 95 ? 4.796 -4.938 -2.986 1.00 85.12 95 ASN A N 1
ATOM 725 C CA . ASN A 1 95 ? 4.146 -4.903 -4.302 1.00 85.12 95 ASN A CA 1
ATOM 726 C C . ASN A 1 95 ? 2.832 -5.723 -4.335 1.00 85.12 95 ASN A C 1
ATOM 728 O O . ASN A 1 95 ? 1.922 -5.442 -5.106 1.00 85.12 95 ASN A O 1
ATOM 732 N N . ASN A 1 96 ? 2.695 -6.725 -3.456 1.00 89.25 96 ASN A N 1
ATOM 733 C CA . ASN A 1 96 ? 1.430 -7.423 -3.218 1.00 89.25 96 ASN A CA 1
ATOM 734 C C . ASN A 1 96 ? 1.024 -7.301 -1.735 1.00 89.25 96 ASN A C 1
ATOM 736 O O . ASN A 1 96 ? 1.578 -8.017 -0.894 1.00 89.25 96 ASN A O 1
ATOM 740 N N . PRO A 1 97 ? 0.034 -6.455 -1.395 1.00 91.88 97 PRO A N 1
ATOM 741 C CA . PRO A 1 97 ? -0.356 -6.197 -0.009 1.00 91.88 97 PRO A CA 1
ATOM 742 C C . PRO A 1 97 ? -1.244 -7.293 0.606 1.00 91.88 97 PRO A C 1
ATOM 744 O O . PRO A 1 97 ? -1.692 -7.142 1.740 1.00 91.88 97 PRO A O 1
ATOM 747 N N . THR A 1 98 ? -1.508 -8.407 -0.092 1.00 91.62 98 THR A N 1
ATOM 748 C CA . THR A 1 98 ? -2.441 -9.454 0.378 1.00 91.62 98 THR A CA 1
ATOM 749 C C . THR A 1 98 ? -2.063 -9.995 1.757 1.00 91.62 98 THR A C 1
ATOM 751 O O . THR A 1 98 ? -2.918 -10.117 2.630 1.00 91.62 98 THR A O 1
ATOM 754 N N . LEU A 1 99 ? -0.779 -10.290 1.985 1.00 90.19 99 LEU A N 1
ATOM 755 C CA . LEU A 1 99 ? -0.332 -10.804 3.281 1.00 90.19 99 LEU A CA 1
ATOM 756 C C . LEU A 1 99 ? -0.415 -9.738 4.383 1.00 90.19 99 LEU A C 1
ATOM 758 O O . LEU A 1 99 ? -0.784 -10.063 5.509 1.00 90.19 99 LEU A O 1
ATOM 762 N N . ALA A 1 100 ? -0.129 -8.473 4.060 1.00 89.25 100 ALA A N 1
ATOM 763 C CA . ALA A 1 100 ? -0.285 -7.366 5.001 1.00 89.25 100 ALA A CA 1
ATOM 764 C C . ALA A 1 100 ? -1.755 -7.211 5.432 1.00 89.25 100 ALA A C 1
ATOM 766 O O . ALA A 1 100 ? -2.035 -7.088 6.622 1.00 89.25 100 ALA A O 1
ATOM 767 N N . ALA A 1 101 ? -2.695 -7.326 4.488 1.00 89.88 101 ALA A N 1
ATOM 768 C CA . ALA A 1 101 ? -4.128 -7.304 4.777 1.00 89.88 101 ALA A CA 1
ATOM 769 C C . ALA A 1 101 ? -4.565 -8.485 5.663 1.00 89.88 101 ALA A C 1
ATOM 771 O O . ALA A 1 101 ? -5.266 -8.286 6.654 1.00 89.88 101 ALA A O 1
ATOM 772 N N . ILE A 1 102 ? -4.112 -9.710 5.360 1.00 88.25 102 ILE A N 1
ATOM 773 C CA . ILE A 1 102 ? -4.391 -10.891 6.197 1.00 88.25 102 ILE A CA 1
ATOM 774 C C . ILE A 1 102 ? -3.829 -10.697 7.610 1.00 88.25 102 ILE A C 1
ATOM 776 O O . ILE A 1 102 ? -4.495 -11.056 8.581 1.00 88.25 102 ILE A O 1
ATOM 780 N N . SER A 1 103 ? -2.629 -10.123 7.737 1.00 86.56 103 SER A N 1
ATOM 781 C CA . SER A 1 103 ? -2.000 -9.846 9.031 1.00 86.56 103 SER A CA 1
ATOM 782 C C . SER A 1 103 ? -2.811 -8.853 9.863 1.00 86.56 103 SER A C 1
ATOM 784 O O . SER A 1 103 ? -3.009 -9.097 11.051 1.00 86.56 103 SER A O 1
ATOM 786 N N . GLU A 1 104 ? -3.305 -7.765 9.265 1.00 86.50 104 GLU A N 1
ATOM 787 C CA . GLU A 1 104 ? -4.100 -6.766 9.994 1.00 86.50 104 GLU A CA 1
ATOM 788 C C . GLU A 1 104 ? -5.450 -7.342 10.441 1.00 86.50 104 GLU A C 1
ATOM 790 O O . GLU A 1 104 ? -5.821 -7.209 11.603 1.00 86.50 104 GLU A O 1
ATOM 795 N N . VAL A 1 105 ? -6.144 -8.090 9.575 1.00 85.00 105 VAL A N 1
ATOM 796 C CA . VAL A 1 105 ? -7.392 -8.778 9.960 1.00 85.00 105 VAL A CA 1
ATOM 797 C C . VAL A 1 105 ? -7.135 -9.822 11.049 1.00 85.00 105 VAL A C 1
ATOM 799 O O . VAL A 1 105 ? -7.896 -9.926 12.008 1.00 85.00 105 VAL A O 1
ATOM 802 N N . SER A 1 106 ? -6.041 -10.581 10.944 1.00 83.75 106 SER A N 1
ATOM 803 C CA . SER A 1 106 ? -5.661 -11.556 11.973 1.00 83.75 106 SER A CA 1
ATOM 804 C C . SER A 1 106 ? -5.410 -10.873 13.315 1.00 83.75 106 SER A C 1
ATOM 806 O O . SER A 1 106 ? -5.868 -11.368 14.342 1.00 83.75 106 SER A O 1
ATOM 808 N N . LYS A 1 107 ? -4.738 -9.715 13.308 1.00 83.12 107 LYS A N 1
ATOM 809 C CA . LYS A 1 107 ? -4.518 -8.898 14.502 1.00 83.12 107 LYS A CA 1
ATOM 810 C C . LYS A 1 107 ? -5.852 -8.479 15.124 1.00 83.12 107 LYS A C 1
ATOM 812 O O . LYS A 1 107 ? -6.056 -8.781 16.294 1.00 83.12 107 LYS A O 1
ATOM 817 N N . GLU A 1 108 ? -6.769 -7.905 14.346 1.00 80.69 108 GLU A N 1
ATOM 818 C CA . GLU A 1 108 ? -8.104 -7.479 14.811 1.00 80.69 108 GLU A CA 1
ATOM 819 C C . GLU A 1 108 ? -8.923 -8.629 15.430 1.00 80.69 108 GLU A C 1
ATOM 821 O O . GLU A 1 108 ? -9.569 -8.460 16.469 1.00 80.69 108 GLU A O 1
ATOM 826 N N . ILE A 1 109 ? -8.856 -9.830 14.843 1.00 81.50 109 ILE A N 1
ATOM 827 C CA . ILE A 1 109 ? -9.489 -11.034 15.403 1.00 81.50 109 ILE A CA 1
ATOM 828 C C . ILE A 1 109 ? -8.844 -11.405 16.742 1.00 81.50 109 ILE A C 1
ATOM 830 O O . ILE A 1 109 ? -9.542 -11.660 17.724 1.00 81.50 109 ILE A O 1
ATOM 834 N N . THR A 1 110 ? -7.510 -11.436 16.804 1.00 82.06 110 THR A N 1
ATOM 835 C CA . THR A 1 110 ? -6.791 -11.816 18.032 1.00 82.06 110 THR A CA 1
ATOM 836 C C . THR A 1 110 ? -6.944 -10.801 19.161 1.00 82.06 110 THR A C 1
ATOM 838 O O . THR A 1 110 ? -6.893 -11.190 20.326 1.00 82.06 110 THR A O 1
ATOM 841 N N . THR A 1 111 ? -7.182 -9.526 18.844 1.00 81.50 111 THR A N 1
ATOM 842 C CA . THR A 1 111 ? -7.488 -8.480 19.829 1.00 81.50 111 THR A CA 1
ATOM 843 C C . THR A 1 111 ? -8.949 -8.498 20.285 1.00 81.50 111 THR A C 1
ATOM 845 O O . THR A 1 111 ? -9.319 -7.703 21.145 1.00 81.50 111 THR A O 1
ATOM 848 N N . GLY A 1 112 ? -9.773 -9.414 19.761 1.00 77.00 112 GLY A N 1
ATOM 849 C CA . GLY A 1 112 ? -11.149 -9.627 20.209 1.00 77.00 112 GLY A CA 1
ATOM 850 C C . GLY A 1 112 ? -12.146 -8.604 19.672 1.00 77.00 112 GLY A C 1
ATOM 851 O O . GLY A 1 112 ? -13.106 -8.280 20.370 1.00 77.00 112 GLY A O 1
ATOM 852 N N . SER A 1 113 ? -11.921 -8.078 18.462 1.00 78.81 113 SER A N 1
ATOM 853 C CA . SER A 1 113 ? -12.872 -7.165 17.822 1.00 78.81 113 SER A CA 1
ATOM 854 C C . SER A 1 113 ? -14.271 -7.804 17.724 1.00 78.81 113 SER A C 1
ATOM 856 O O . SER A 1 113 ? -14.382 -8.954 17.289 1.00 78.81 113 SER A O 1
ATOM 858 N N . PRO A 1 114 ? -15.346 -7.085 18.104 1.00 77.25 114 PRO A N 1
ATOM 859 C CA . PRO A 1 114 ? -16.712 -7.610 18.066 1.00 77.25 114 PRO A CA 1
ATOM 860 C C . PRO A 1 114 ? -17.229 -7.841 16.638 1.00 77.25 114 PRO A C 1
ATOM 862 O O . PRO A 1 114 ? -18.196 -8.580 16.457 1.00 77.25 114 PRO A O 1
ATOM 865 N N . ASP A 1 115 ? -16.584 -7.237 15.636 1.00 75.25 115 ASP A N 1
ATOM 866 C CA . ASP A 1 115 ? -16.978 -7.326 14.227 1.00 75.25 115 ASP A CA 1
ATOM 867 C C . ASP A 1 115 ? -16.548 -8.656 13.582 1.00 75.25 115 ASP A C 1
ATOM 869 O O . ASP A 1 115 ? -17.009 -9.006 12.492 1.00 75.25 115 ASP A O 1
ATOM 873 N N . PHE A 1 116 ? -15.687 -9.428 14.258 1.00 77.44 116 PHE A N 1
ATOM 874 C CA . PHE A 1 116 ? -15.189 -10.709 13.774 1.00 77.44 116 PHE A CA 1
ATOM 875 C C . PHE A 1 116 ? -15.513 -11.848 14.740 1.00 77.44 116 PHE A C 1
ATOM 877 O O . PHE A 1 116 ? -15.391 -11.738 15.958 1.00 77.44 116 PHE A O 1
ATOM 884 N N . PHE A 1 117 ? -15.872 -13.007 14.187 1.00 76.88 117 PHE A N 1
ATOM 885 C CA . PHE A 1 117 ? -16.005 -14.216 14.994 1.00 76.88 117 PHE A CA 1
ATOM 886 C C . PHE A 1 117 ? -14.639 -14.629 15.554 1.00 76.88 117 PHE A C 1
ATOM 888 O O . PHE A 1 117 ? -13.660 -14.591 14.812 1.00 76.88 117 PHE A O 1
ATOM 895 N N . PRO A 1 118 ? -14.554 -15.105 16.809 1.00 72.75 118 PRO A N 1
ATOM 896 C CA . PRO A 1 118 ? -13.302 -15.603 17.357 1.00 72.75 118 PRO A CA 1
ATOM 897 C C . PRO A 1 118 ? -12.758 -16.758 16.511 1.00 72.75 118 PRO A C 1
ATOM 899 O O . PRO A 1 118 ? -13.428 -17.778 16.289 1.00 72.75 118 PRO A O 1
ATOM 902 N N . ILE A 1 119 ? -11.528 -16.596 16.037 1.00 73.88 119 ILE A N 1
ATOM 903 C CA . ILE A 1 119 ? -10.783 -17.610 15.294 1.00 73.88 119 ILE A CA 1
ATOM 904 C C . ILE A 1 119 ? -9.496 -17.893 16.062 1.00 73.88 119 ILE A C 1
ATOM 906 O O . ILE A 1 119 ? -8.909 -16.982 16.649 1.00 73.88 119 ILE A O 1
ATOM 910 N N . LYS A 1 120 ? -9.055 -19.156 16.097 1.00 70.94 120 LYS A N 1
ATOM 911 C CA . LYS A 1 120 ? -7.747 -19.456 16.683 1.00 70.94 120 LYS A CA 1
ATOM 912 C C . LYS A 1 120 ? -6.659 -18.769 15.845 1.00 70.94 120 LYS A C 1
ATOM 914 O O . LYS A 1 120 ? -6.771 -18.756 14.616 1.00 70.94 120 LYS A O 1
ATOM 919 N N . PRO A 1 121 ? -5.592 -18.234 16.467 1.00 62.41 121 PRO A N 1
ATOM 920 C CA . PRO A 1 121 ? -4.443 -17.736 15.720 1.00 62.41 121 PRO A CA 1
ATOM 921 C C . PRO A 1 121 ? -3.986 -18.784 14.691 1.00 62.41 121 PRO A C 1
ATOM 923 O O . PRO A 1 121 ? -3.875 -19.960 15.039 1.00 62.41 121 PRO A O 1
ATOM 926 N N . LEU A 1 122 ? -3.733 -18.363 13.444 1.00 66.88 122 LEU A N 1
ATOM 927 C CA . LEU A 1 122 ? -3.290 -19.204 12.313 1.00 66.88 122 LEU A CA 1
ATOM 928 C C . LEU A 1 122 ? -4.347 -20.136 11.683 1.00 66.88 122 LEU A C 1
ATOM 930 O O . LEU A 1 122 ? -4.022 -20.895 10.769 1.00 66.88 122 LEU A O 1
ATOM 934 N N . GLU A 1 123 ? -5.615 -20.083 12.095 1.00 73.62 123 GLU A N 1
ATOM 935 C CA . GLU A 1 123 ? -6.693 -20.852 11.455 1.00 73.62 123 GLU A CA 1
ATOM 936 C C . GLU A 1 123 ? -7.231 -20.108 10.211 1.00 73.62 123 GLU A C 1
ATOM 938 O O . GLU A 1 123 ? -8.364 -19.628 10.159 1.00 73.62 123 GLU A O 1
ATOM 943 N N . TYR A 1 124 ? -6.395 -20.023 9.169 1.00 69.06 124 TYR A N 1
ATOM 944 C CA . TYR A 1 124 ? -6.706 -19.319 7.915 1.00 69.06 124 TYR A CA 1
ATOM 945 C C . TYR A 1 124 ? -7.824 -19.969 7.080 1.00 69.06 124 TYR A C 1
ATOM 947 O O . TYR A 1 124 ? -8.289 -19.373 6.113 1.00 69.06 124 TYR A O 1
ATOM 955 N N . GLY A 1 125 ? -8.300 -21.165 7.450 1.00 73.38 125 GLY A N 1
ATOM 956 C CA . GLY A 1 125 ? -9.348 -21.896 6.722 1.00 73.38 125 GLY A CA 1
ATOM 957 C C . GLY A 1 125 ? -10.707 -21.188 6.662 1.00 73.38 125 GLY A C 1
ATOM 958 O O . GLY A 1 125 ? -11.578 -21.607 5.906 1.00 73.38 125 GLY A O 1
ATOM 959 N N . ARG A 1 126 ? -10.893 -20.115 7.437 1.00 79.81 126 ARG A N 1
ATOM 960 C CA . ARG A 1 126 ? -12.104 -19.281 7.430 1.00 79.81 126 ARG A CA 1
ATOM 961 C C . ARG A 1 126 ? -11.946 -17.952 6.686 1.00 79.81 126 ARG A C 1
ATOM 963 O O . ARG A 1 126 ? -12.885 -17.164 6.660 1.00 79.81 126 ARG A O 1
ATOM 970 N N . PHE A 1 127 ? -10.790 -17.701 6.074 1.00 85.56 127 PHE A N 1
ATOM 971 C CA . PHE A 1 127 ? -10.560 -16.509 5.266 1.00 85.56 127 PHE A CA 1
ATOM 972 C C . PHE A 1 127 ? -10.974 -16.784 3.821 1.00 85.56 127 PHE A C 1
ATOM 974 O O . PHE A 1 127 ? -10.486 -17.721 3.192 1.00 85.56 127 PHE A O 1
ATOM 981 N N . LEU A 1 128 ? -11.836 -15.929 3.276 1.00 89.69 128 LEU A N 1
ATOM 982 C CA . LEU A 1 128 ? -12.058 -15.844 1.838 1.00 89.69 128 LEU A CA 1
ATOM 983 C C . LEU A 1 128 ? -11.243 -14.664 1.303 1.00 89.69 128 LEU A C 1
ATOM 985 O O . LEU A 1 128 ? -11.519 -13.519 1.652 1.00 89.69 128 LEU A O 1
ATOM 989 N N . VAL A 1 129 ? -10.233 -14.941 0.478 1.00 90.38 129 VAL A N 1
ATOM 990 C CA . VAL A 1 129 ? -9.301 -13.923 -0.029 1.00 90.38 129 VAL A CA 1
ATOM 991 C C . VAL A 1 129 ? -9.412 -13.818 -1.546 1.00 90.38 129 VAL A C 1
ATOM 993 O O . VAL A 1 129 ? -9.211 -14.801 -2.256 1.00 90.38 129 VAL A O 1
ATOM 996 N N . LEU A 1 130 ? -9.675 -12.605 -2.039 1.00 92.69 130 LEU A N 1
ATOM 997 C CA . LEU A 1 130 ? -9.557 -12.245 -3.451 1.00 92.69 130 LEU A CA 1
ATOM 998 C C . LEU A 1 130 ? -8.339 -11.331 -3.629 1.00 92.69 130 LEU A C 1
ATOM 1000 O O . LEU A 1 130 ? -8.355 -10.183 -3.195 1.00 92.69 130 LEU A O 1
ATOM 1004 N N . SER A 1 131 ? -7.287 -11.847 -4.266 1.00 92.88 131 SER A N 1
ATOM 1005 C CA . SER A 1 131 ? -6.073 -11.091 -4.592 1.00 92.88 131 SER A CA 1
ATOM 1006 C C . SER A 1 131 ? -6.055 -10.769 -6.084 1.00 92.88 131 SER A C 1
ATOM 1008 O O . SER A 1 131 ? -6.104 -11.678 -6.914 1.00 92.88 131 SER A O 1
ATOM 1010 N N . LEU A 1 132 ? -6.016 -9.481 -6.429 1.00 90.88 132 LEU A N 1
ATOM 1011 C CA . LEU A 1 132 ? -6.037 -9.000 -7.811 1.00 90.88 132 LEU A CA 1
ATOM 1012 C C . LEU A 1 132 ? -4.688 -8.366 -8.155 1.00 90.88 132 LEU A C 1
ATOM 1014 O O . LEU A 1 132 ? -4.280 -7.392 -7.530 1.00 90.88 132 LEU A O 1
ATOM 1018 N N . GLY A 1 133 ? -4.003 -8.919 -9.156 1.00 85.06 133 GLY A N 1
ATOM 1019 C CA . GLY A 1 133 ? -2.759 -8.361 -9.687 1.00 85.06 133 GLY A CA 1
ATOM 1020 C C . GLY A 1 133 ? -2.993 -7.483 -10.916 1.00 85.06 133 GLY A C 1
ATOM 1021 O O . GLY A 1 133 ? -3.968 -7.657 -11.643 1.00 85.06 133 GLY A O 1
ATOM 1022 N N . THR A 1 134 ? -2.051 -6.585 -11.199 1.00 83.38 134 THR A N 1
ATOM 1023 C CA . THR A 1 134 ? -2.043 -5.719 -12.396 1.00 83.38 134 THR A CA 1
ATOM 1024 C C . THR A 1 134 ? -1.374 -6.370 -13.614 1.00 83.38 134 THR A C 1
ATOM 1026 O O . THR A 1 134 ? -1.170 -5.727 -14.642 1.00 83.38 134 THR A O 1
ATOM 1029 N N . GLY A 1 135 ? -1.072 -7.668 -13.518 1.00 79.62 135 GLY A N 1
ATOM 1030 C CA . GLY A 1 135 ? -0.356 -8.437 -14.531 1.00 79.62 135 GLY A CA 1
ATOM 1031 C C . GLY A 1 135 ? 1.162 -8.394 -14.347 1.00 79.62 135 GLY A C 1
ATOM 1032 O O . GLY A 1 135 ? 1.720 -7.486 -13.739 1.00 79.62 135 GLY A O 1
ATOM 1033 N N . SER A 1 136 ? 1.840 -9.408 -14.874 1.00 72.12 136 SER A N 1
ATOM 1034 C CA . SER A 1 136 ? 3.297 -9.454 -14.981 1.00 72.12 136 SER A CA 1
ATOM 1035 C C . SER A 1 136 ? 3.697 -9.402 -16.452 1.00 72.12 136 SER A C 1
ATOM 1037 O O . SER A 1 136 ? 2.962 -9.864 -17.332 1.00 72.12 136 SER A O 1
ATOM 1039 N N . GLN A 1 137 ? 4.866 -8.832 -16.749 1.00 65.06 137 GLN A N 1
ATOM 1040 C CA . GLN A 1 137 ? 5.412 -8.960 -18.095 1.00 65.06 137 GLN A CA 1
ATOM 1041 C C . GLN A 1 137 ? 5.685 -10.442 -18.371 1.00 65.06 137 GLN A C 1
ATOM 1043 O O . GLN A 1 137 ? 6.323 -11.124 -17.569 1.00 65.06 137 GLN A O 1
ATOM 1048 N N . LYS A 1 138 ? 5.201 -10.950 -19.512 1.00 63.28 138 LYS A N 1
ATOM 1049 C CA . LYS A 1 138 ? 5.567 -12.293 -19.979 1.00 63.28 138 LYS A CA 1
ATOM 1050 C C . LYS A 1 138 ? 7.087 -12.342 -20.117 1.00 63.28 138 LYS A C 1
ATOM 1052 O O . LYS A 1 138 ? 7.661 -11.416 -20.685 1.00 63.28 138 LYS A O 1
ATOM 1057 N N . PHE A 1 139 ? 7.706 -13.399 -19.592 1.00 53.97 139 PHE A N 1
ATOM 1058 C CA . PHE A 1 139 ? 9.153 -13.614 -19.605 1.00 53.97 139 PHE A CA 1
ATOM 1059 C C . PHE A 1 139 ? 9.662 -13.627 -21.056 1.00 53.97 139 PHE A C 1
ATOM 1061 O O . PHE A 1 139 ? 9.639 -14.645 -21.739 1.00 53.97 139 PHE A O 1
ATOM 1068 N N . GLN A 1 140 ? 10.044 -12.460 -21.561 1.00 59.03 140 GLN A N 1
ATOM 1069 C CA . GLN A 1 140 ? 10.934 -12.320 -22.701 1.00 59.03 140 GLN A CA 1
ATOM 1070 C C . GLN A 1 140 ? 12.324 -12.197 -22.082 1.00 59.03 140 GLN A C 1
ATOM 1072 O O . GLN A 1 140 ? 12.481 -11.415 -21.145 1.00 59.03 140 GLN A O 1
ATOM 1077 N N . GLU A 1 141 ? 13.302 -12.983 -22.531 1.00 59.19 141 GLU A N 1
ATOM 1078 C CA . GLU A 1 141 ? 14.689 -12.937 -22.041 1.00 59.19 141 GLU A CA 1
ATOM 1079 C C . GLU A 1 141 ? 15.318 -11.559 -22.329 1.00 59.19 141 GLU A C 1
ATOM 1081 O O . GLU A 1 141 ? 16.048 -11.364 -23.299 1.00 59.19 141 GLU A O 1
ATOM 1086 N N . LYS A 1 142 ? 14.981 -10.549 -21.521 1.00 65.38 142 LYS A N 1
ATOM 1087 C CA . LYS A 1 142 ? 15.425 -9.167 -21.733 1.00 65.38 142 LYS A CA 1
ATOM 1088 C C . LYS A 1 142 ? 16.874 -8.979 -21.290 1.00 65.38 142 LYS A C 1
ATOM 1090 O O . LYS A 1 142 ? 17.625 -8.255 -21.946 1.00 65.38 142 LYS A O 1
ATOM 1095 N N . TYR A 1 143 ? 17.285 -9.666 -20.224 1.00 74.19 143 TYR A N 1
ATOM 1096 C CA . TYR A 1 143 ? 18.604 -9.522 -19.611 1.00 74.19 143 TYR A CA 1
ATOM 1097 C C . TYR A 1 143 ? 19.150 -10.880 -19.165 1.00 74.19 143 TYR A C 1
ATOM 1099 O O . TYR A 1 143 ? 18.404 -11.739 -18.705 1.00 74.19 143 TYR A O 1
ATOM 1107 N N . ASP A 1 144 ? 20.460 -11.049 -19.297 1.00 79.44 144 ASP A N 1
ATOM 1108 C CA . ASP A 1 144 ? 21.224 -12.198 -18.818 1.00 79.44 144 ASP A CA 1
ATOM 1109 C C . ASP A 1 144 ? 22.312 -11.708 -17.847 1.00 79.44 144 ASP A C 1
ATOM 1111 O O . ASP A 1 144 ? 22.563 -10.502 -17.730 1.00 79.44 144 ASP A O 1
ATOM 1115 N N . ALA A 1 145 ? 22.962 -12.642 -17.147 1.00 83.69 145 ALA A N 1
ATOM 1116 C CA . ALA A 1 145 ? 23.983 -12.318 -16.152 1.00 83.69 145 ALA A CA 1
ATOM 1117 C C . ALA A 1 145 ? 25.154 -11.505 -16.738 1.00 83.69 145 ALA A C 1
ATOM 1119 O O . ALA A 1 145 ? 25.735 -10.678 -16.038 1.00 83.69 145 ALA A O 1
ATOM 1120 N N . THR A 1 146 ? 25.482 -11.702 -18.019 1.00 84.38 146 THR A N 1
ATOM 1121 C CA . THR A 1 146 ? 26.546 -10.969 -18.719 1.00 84.38 146 THR A CA 1
ATOM 1122 C C . THR A 1 146 ? 26.141 -9.520 -19.001 1.00 84.38 146 THR A C 1
ATOM 1124 O O . THR A 1 146 ? 26.951 -8.604 -18.862 1.00 84.38 146 THR A O 1
ATOM 1127 N N . LYS A 1 147 ? 24.876 -9.276 -19.351 1.00 80.38 147 LYS A N 1
ATOM 1128 C CA . LYS A 1 147 ? 24.330 -7.925 -19.528 1.00 80.38 147 LYS A CA 1
ATOM 1129 C C . LYS A 1 147 ? 24.225 -7.190 -18.195 1.00 80.38 147 LYS A C 1
ATOM 1131 O O . LYS A 1 147 ? 24.641 -6.035 -18.124 1.00 80.38 147 LYS A O 1
ATOM 1136 N N . SER A 1 148 ? 23.730 -7.839 -17.138 1.00 82.44 148 SER A N 1
ATOM 1137 C CA . SER A 1 148 ? 23.551 -7.200 -15.827 1.00 82.44 148 SER A CA 1
ATOM 1138 C C . SER A 1 148 ? 24.853 -7.017 -15.040 1.00 82.44 148 SER A C 1
ATOM 1140 O O . SER A 1 148 ? 24.919 -6.141 -14.182 1.00 82.44 148 SER A O 1
ATOM 1142 N N . SER A 1 149 ? 25.920 -7.775 -15.332 1.00 85.69 149 SER A N 1
ATOM 1143 C CA . SER A 1 149 ? 27.208 -7.638 -14.627 1.00 85.69 149 SER A CA 1
ATOM 1144 C C . SER A 1 149 ? 27.909 -6.297 -14.858 1.00 85.69 149 SER A C 1
ATOM 1146 O O . SER A 1 149 ? 28.788 -5.927 -14.088 1.00 85.69 149 SER A O 1
ATOM 1148 N N . SER A 1 150 ? 27.538 -5.570 -15.916 1.00 84.69 150 SER A N 1
ATOM 1149 C CA . SER A 1 150 ? 28.071 -4.234 -16.223 1.00 84.69 150 SER A CA 1
ATOM 1150 C C . SER A 1 150 ? 27.171 -3.089 -15.742 1.00 84.69 150 SER A C 1
ATOM 1152 O O . SER A 1 150 ? 27.470 -1.920 -15.989 1.00 84.69 150 SER A O 1
ATOM 1154 N N . TRP A 1 151 ? 26.057 -3.388 -15.066 1.00 86.94 151 TRP A N 1
ATOM 1155 C CA . TRP A 1 151 ? 25.113 -2.362 -14.637 1.00 86.94 151 TRP A CA 1
ATOM 1156 C C . TRP A 1 151 ? 25.643 -1.546 -13.459 1.00 86.94 151 TRP A C 1
ATOM 1158 O O . TRP A 1 151 ? 25.951 -2.075 -12.394 1.00 86.94 151 TRP A O 1
ATOM 1168 N N . GLY A 1 152 ? 25.668 -0.224 -13.639 1.00 80.25 152 GLY A N 1
ATOM 1169 C CA . GLY A 1 152 ? 25.725 0.735 -12.536 1.00 80.25 152 GLY A CA 1
ATOM 1170 C C . GLY A 1 152 ? 24.343 0.985 -11.918 1.00 80.25 152 GLY A C 1
ATOM 1171 O O . GLY A 1 152 ? 23.350 0.382 -12.323 1.00 80.25 152 GLY A O 1
ATOM 1172 N N . VAL A 1 153 ? 24.256 1.935 -10.982 1.00 79.62 153 VAL A N 1
ATOM 1173 C CA . VAL A 1 153 ? 23.016 2.280 -10.249 1.00 79.62 153 VAL A CA 1
ATOM 1174 C C . VAL A 1 153 ? 21.840 2.588 -11.185 1.00 79.62 153 VAL A C 1
ATOM 1176 O O . VAL A 1 153 ? 20.746 2.078 -10.984 1.00 79.62 153 VAL A O 1
ATOM 1179 N N . LEU A 1 154 ? 22.062 3.352 -12.260 1.00 77.50 154 LEU A N 1
ATOM 1180 C CA . LEU A 1 154 ? 21.019 3.650 -13.252 1.00 77.50 154 LEU A CA 1
ATOM 1181 C C . LEU A 1 154 ? 20.626 2.428 -14.094 1.00 77.50 154 LEU A C 1
ATOM 1183 O O . LEU A 1 154 ? 19.467 2.288 -14.469 1.00 77.50 154 LEU A O 1
ATOM 1187 N N . GLY A 1 155 ? 21.576 1.528 -14.363 1.00 77.00 155 GLY A N 1
ATOM 1188 C CA . GLY A 1 155 ? 21.309 0.265 -15.052 1.00 77.00 155 GLY A CA 1
ATOM 1189 C C . GLY A 1 155 ? 20.411 -0.637 -14.215 1.00 77.00 155 GLY A C 1
ATOM 1190 O O . GLY A 1 155 ? 19.458 -1.191 -14.747 1.00 77.00 155 GLY A O 1
ATOM 1191 N N . TRP A 1 156 ? 20.655 -0.676 -12.904 1.00 77.69 156 TRP A N 1
ATOM 1192 C CA . TRP A 1 156 ? 19.813 -1.354 -11.924 1.00 77.69 156 TRP A CA 1
ATOM 1193 C C . TRP A 1 156 ? 18.514 -0.622 -11.586 1.00 77.69 156 TRP A C 1
ATOM 1195 O O . TRP A 1 156 ? 17.655 -1.274 -11.034 1.00 77.69 156 TRP A O 1
ATOM 1205 N N . LEU A 1 157 ? 18.333 0.667 -11.889 1.00 73.50 157 LEU A N 1
ATOM 1206 C CA . LEU A 1 157 ? 17.083 1.408 -11.617 1.00 73.50 157 LEU A CA 1
ATOM 1207 C C . LEU A 1 157 ? 16.151 1.538 -12.826 1.00 73.50 157 LEU A C 1
ATOM 1209 O O . LEU A 1 157 ? 14.958 1.772 -12.663 1.00 73.50 157 LEU A O 1
ATOM 1213 N N . ALA A 1 158 ? 16.697 1.486 -14.039 1.00 65.06 158 ALA A N 1
ATOM 1214 C CA . ALA A 1 158 ? 15.958 1.857 -15.243 1.00 65.06 158 ALA A CA 1
ATOM 1215 C C . ALA A 1 158 ? 16.143 0.886 -16.414 1.00 65.06 158 ALA A C 1
ATOM 1217 O O . ALA A 1 158 ? 15.554 1.140 -17.464 1.00 65.06 158 ALA A O 1
ATOM 1218 N N . GLY A 1 159 ? 16.958 -0.173 -16.242 1.00 58.84 159 GLY A N 1
ATOM 1219 C CA . GLY A 1 159 ? 17.388 -1.171 -17.237 1.00 58.84 159 GLY A CA 1
ATOM 1220 C C . GLY A 1 159 ? 16.670 -1.046 -18.570 1.00 58.84 159 GLY A C 1
ATOM 1221 O O . GLY A 1 159 ? 15.490 -1.373 -18.652 1.00 58.84 159 GLY A O 1
ATOM 1222 N N . GLY A 1 160 ? 17.374 -0.495 -19.567 1.00 55.06 160 GLY A N 1
ATOM 1223 C CA . GLY A 1 160 ? 16.818 0.149 -20.764 1.00 55.06 160 GLY A CA 1
ATOM 1224 C C . GLY A 1 160 ? 15.683 -0.614 -21.451 1.00 55.06 160 GLY A C 1
ATOM 1225 O O . GLY A 1 160 ? 15.928 -1.361 -22.395 1.00 55.06 160 GLY A O 1
ATOM 1226 N N . GLY A 1 161 ? 14.449 -0.406 -20.975 1.00 56.38 161 GLY A N 1
ATOM 1227 C CA . GLY A 1 161 ? 13.242 -1.092 -21.445 1.00 56.38 161 GLY A CA 1
ATOM 1228 C C . GLY A 1 161 ? 12.428 -1.901 -20.412 1.00 56.38 161 GLY A C 1
ATOM 1229 O O . GLY A 1 161 ? 11.519 -2.607 -20.856 1.00 56.38 161 GLY A O 1
ATOM 1230 N N . SER A 1 162 ? 12.675 -1.766 -19.091 1.00 55.03 162 SER A N 1
ATOM 1231 C CA . SER A 1 162 ? 12.032 -2.412 -17.898 1.00 55.03 162 SER A CA 1
ATOM 1232 C C . SER A 1 162 ? 12.454 -3.870 -17.601 1.00 55.03 162 SER A C 1
ATOM 1234 O O . SER A 1 162 ? 12.581 -4.643 -18.548 1.00 55.03 162 SER A O 1
ATOM 1236 N N . THR A 1 163 ? 12.650 -4.358 -16.358 1.00 56.41 163 THR A N 1
ATOM 1237 C CA . THR A 1 163 ? 12.632 -3.739 -15.005 1.00 56.41 163 THR A CA 1
ATOM 1238 C C . THR A 1 163 ? 13.858 -4.182 -14.198 1.00 56.41 163 THR A C 1
ATOM 1240 O O . THR A 1 163 ? 14.053 -5.377 -13.973 1.00 56.41 163 THR A O 1
ATOM 1243 N N . PRO A 1 164 ? 14.653 -3.226 -13.721 1.00 54.50 164 PRO A N 1
ATOM 1244 C CA . PRO A 1 164 ? 15.367 -3.387 -12.453 1.00 54.50 164 PRO A CA 1
ATOM 1245 C C . PRO A 1 164 ? 15.106 -2.150 -11.559 1.00 54.50 164 PRO A C 1
ATOM 1247 O O . PRO A 1 164 ? 14.855 -1.075 -12.091 1.00 54.50 164 PRO A O 1
ATOM 1250 N N . LEU A 1 165 ? 15.115 -2.177 -10.222 1.00 54.75 165 LEU A N 1
ATOM 1251 C CA . LEU A 1 165 ? 15.645 -3.149 -9.263 1.00 54.75 165 LEU A CA 1
ATOM 1252 C C . LEU A 1 165 ? 14.686 -4.308 -8.960 1.00 54.75 165 LEU A C 1
ATOM 1254 O O . LEU A 1 165 ? 13.477 -4.199 -9.149 1.00 54.75 165 LEU A O 1
ATOM 1258 N N . VAL A 1 166 ? 15.316 -5.397 -8.509 1.00 45.25 166 VAL A N 1
ATOM 1259 C CA . VAL A 1 166 ? 14.756 -6.585 -7.839 1.00 45.25 166 VAL A CA 1
ATOM 1260 C C . VAL A 1 166 ? 13.649 -6.227 -6.851 1.00 45.25 166 VAL A C 1
ATOM 1262 O O . VAL A 1 166 ? 13.867 -5.269 -6.077 1.00 45.25 166 VAL A O 1
#

Sequence (166 aa):
MLTTPNEEGRPAYAAKDVKEFYLEHCPKIFPHENHPFAGATNLKNIPSLDAKISDICIGTSAAPTYLPSHSFQTEDSEGKSLREFNLIDGAVVANNPTLAAISEVSKEITTGSPDFFPIKPLEYGRFLVLSLGTGSQKFQEKYDATKSSSWGVLGWLAGGGSTPLV

Organism: Ambrosia artemisiifolia (NCBI:txid4212)

Radius of gyration: 20.1 Å; chains: 1; bounding box: 50×44×48 Å

InterPro domains:
  IPR002641 Patatin-like phospholipase domain [PS51635] (1-102)
  IPR016035 Acyl transferase/acyl hydrolase/lysophospholipase [SSF52151] (1-157)

pLDDT: mean 78.08, std 13.73, range [42.5, 96.81]

Secondary structure (DSSP, 8-state):
-TT-B-TTSSBSS-GGGHHHHHHHHHHHHS-----TT---HHHHH-GGG---HHHHHHHHT--TTTS--EEEEEE-TTS-EEEEEEE--GGGT-SSTHHHHHHHHHHHHHTT-TTS----TT-GGG------------------HHHHTT--HHHHHHGGGS----

Foldseek 3Di:
DQQPADPVGGRPDDLVCQLVCCVPCVCVVPPPDPDPPPDPVVCVVQVFVPDDVSQVSCQQSQAPPPHDWGKDFGADPVRHTDDIDTGHHPVVVPLFCQVVVVVSVLVCLVVPPPVDDNDPRPPCVPDDDDTDDPDDPDDDPLDDPVRCVPDDPCCQPCVPPDDHDD

=== Feature glossary ===
The record interleaves many kinds of information about one protein. Here is each kind framed as the question it answers.

Q: What does the local fold look like, residue by residue?
A: A 3Di character summarizes, for each residue, the relative orientation of the Cα frame of its nearest spatial neighbor. Because it encodes fold topology rather than chemistry, 3Di alignments detect remote structural similarity that sequence alignment misses.

Q: Which residues are in helices, strands, or loops?
A: Secondary structure is the local, repeating backbone conformation. DSSP classifies it into eight states by reading the hydrogen-bond network: three helix types (H, G, I), two β types (E, B), two non-regular types (T, S), and unstructured coil (-).

Q: How big and how compact is the whole molecule?
A: Three whole-structure scalars: the radius of gyration (RMS distance of Cα from centroid, in Å), the count of Cα–Cα contacts (pairs closer than 8 Å and separated by more than four residues in sequence — i.e. tertiary, not local, contacts), and the bounding-box dimensions. Together they distinguish compact globular folds from extended fibres or disordered chains.

Q: How confident is the AlphaFold model at each residue?
A: For AlphaFold models, the B-factor field carries pLDDT — the model's own estimate of local accuracy on a 0–100 scale. Regions with pLDDT<50 should be treated as essentially unmodeled; they often correspond to intrinsically disordered segments.

Q: What family and function is it annotated with?
A: Functional annotations link the protein to curated databases. InterPro entries identify conserved domains and families by matching the sequence against member-database signatures (Pfam, PROSITE, CDD, …). Gene Ontology (GO) terms describe molecular function, biological process, and cellular component in a controlled vocabulary. CATH places the structure in a hierarchical fold classification (Class/Architecture/Topology/Homologous-superfamily). The organism is the source species.

Q: What known structures does this most resemble?
A: Nearest PDB neighbors are the top structural matches found by Foldseek when searching this structure against the entire Protein Data Bank. Each hit reports a TM-score (0 to 1; >0.5 almost always implies the same fold) and an E-value. These are *structural* homologs — they may share no detectable sequence similarity.

Q: Which residues are buried vs exposed?
A: Solvent-accessible surface area (SASA) is the area in Å² traced out by the centre of a 1.4 Å probe sphere (a water molecule) rolled over the protein's van der Waals surface (Shrake–Rupley / Lee–Richards construction). Buried residues have near-zero SASA; fully exposed residues can exceed 200 Å². The total SASA scales roughly with the number of surface residues.

Q: What are the backbone torsion angles?
A: φ (phi) and ψ (psi) are the two rotatable backbone dihedrals per residue: φ is the C(i-1)–N–Cα–C torsion, ψ is the N–Cα–C–N(i+1) torsion, both in degrees on (−180°, 180°]. α-helical residues cluster near (−60°, −45°); β-strand residues near (−120°, +130°). A Ramachandran plot is simply a scatter of (φ, ψ) for every residue.

Q: Are the domains correctly placed relative to each other?
A: Predicted aligned error is AlphaFold's pairwise confidence. Unlike pLDDT (per-residue), PAE is per-residue-pair and captures whether two parts of the structure are correctly placed relative to each other. Units are ångströms of expected positional error.

Q: What if only a Cα trace is available?
A: P-SEA three-state annotation labels each residue as helix, strand, or coil based purely on the geometry of the Cα trace. It serves as a fallback when the full backbone (and thus DSSP) is unavailable.

Q: What is the amino-acid chain?
A: This is the polypeptide sequence — one letter per residue, N-terminus first. Length ranges from a few dozen residues for small domains to over a thousand for large multi-domain proteins.

Q: What do the rendered images show?
A: The six renders are orthographic views along the three Cartesian axes in both directions. Representation (cartoon, sticks, or surface) and color scheme (sequence-rainbow or by-chain) vary across proteins so the training set covers all the common visualization conventions.

Q: What do the diagnostic plots show?
A: Plot images: a contact map (which residues are close in 3D, as an N×N binary image), a Ramachandran scatter (backbone torsion angles, revealing secondary-structure composition at a glance), and — for AlphaFold structures — a PAE heatmap (pairwise prediction confidence).

Q: How mobile is each atom in the crystal?
A: B-factor (Debye–Waller factor) reflects atomic displacement in the crystal lattice. It is an experimental observable (units Å²), not a prediction; low values mean the atom is pinned down, high values mean it moves or is heterogeneous across the crystal.

Q: Where is each backbone atom in 3D?
A: The mmCIF table is the protein's shape written out atom by atom. For each backbone N, Cα, C, and carbonyl O, it records an (x, y, z) coordinate triple in Å plus the residue type, chain letter, and residue number.